Protein AF-A0A8T4N1W1-F1 (afdb_monomer_lite)

Radius of gyration: 14.48 Å; chains: 1; bounding box: 40×18×38 Å

pLDDT: mean 85.09, std 8.79, range [52.41, 96.12]

Foldseek 3Di:
DDDDDDPDDDDPLQVVVVVVQVVVCCVCDDPVRHCDPVNVVVDDGDAPDDPNHGPNVVSVVVLVPDPCSVVVVVVVD

Sequence (77 aa):
MLIGKPKEDYRFTTLLFITTQLNALRWRFSYGRKCYENKAHKVKIFLPMKDNKIDEDYIENLFKNIESWGILEKIIV

Structure (mmCIF, N/CA/C/O backbone):
data_AF-A0A8T4N1W1-F1
#
_entry.id   AF-A0A8T4N1W1-F1
#
loop_
_atom_site.group_PDB
_atom_site.id
_atom_site.type_symbol
_atom_site.label_atom_id
_atom_site.label_alt_id
_atom_site.label_comp_id
_atom_site.label_asym_id
_atom_site.label_entity_id
_atom_site.label_seq_id
_atom_site.pdbx_PDB_ins_code
_atom_site.Cartn_x
_atom_site.Cartn_y
_atom_site.Cartn_z
_atom_site.occupancy
_atom_site.B_iso_or_equiv
_atom_site.auth_seq_id
_atom_site.auth_comp_id
_atom_site.auth_asym_id
_atom_site.auth_atom_id
_atom_site.pdbx_PDB_model_num
ATOM 1 N N . MET A 1 1 ? 13.177 6.604 -4.429 1.00 52.41 1 MET A N 1
ATOM 2 C CA . MET A 1 1 ? 11.832 6.438 -3.841 1.00 52.41 1 MET A CA 1
ATOM 3 C C . MET A 1 1 ? 10.850 7.027 -4.836 1.00 52.41 1 MET A C 1
ATOM 5 O O . MET A 1 1 ? 11.128 8.116 -5.317 1.00 52.41 1 MET A O 1
ATOM 9 N N . LEU A 1 2 ? 9.815 6.286 -5.241 1.00 60.97 2 LEU A N 1
ATOM 10 C CA . LEU A 1 2 ? 8.775 6.826 -6.122 1.00 60.97 2 LEU A CA 1
ATOM 11 C C . LEU A 1 2 ? 7.784 7.575 -5.231 1.00 60.97 2 LEU A C 1
ATOM 13 O O . LEU A 1 2 ? 7.199 6.967 -4.341 1.00 60.97 2 LEU A O 1
ATOM 17 N N . ILE A 1 3 ? 7.666 8.884 -5.431 1.00 63.56 3 ILE A N 1
ATOM 18 C CA . ILE A 1 3 ? 6.735 9.747 -4.703 1.00 63.56 3 ILE A CA 1
ATOM 19 C C . ILE A 1 3 ? 5.803 10.333 -5.757 1.00 63.56 3 ILE A C 1
ATOM 21 O O . ILE A 1 3 ? 6.274 10.916 -6.732 1.00 63.56 3 ILE A O 1
ATOM 25 N N . GLY A 1 4 ? 4.500 10.126 -5.593 1.00 71.06 4 GLY A N 1
ATOM 26 C CA . GLY A 1 4 ? 3.475 10.617 -6.507 1.00 71.06 4 GLY A CA 1
ATOM 27 C C . GLY A 1 4 ? 2.354 11.288 -5.730 1.00 71.06 4 GLY A C 1
ATOM 28 O O . GLY A 1 4 ? 2.045 10.877 -4.613 1.00 71.06 4 GLY A O 1
ATOM 29 N N . LYS A 1 5 ? 1.753 12.323 -6.321 1.00 79.88 5 LYS A N 1
ATOM 30 C CA . LYS A 1 5 ? 0.522 12.917 -5.800 1.00 79.88 5 LYS A CA 1
ATOM 31 C C . LYS A 1 5 ? -0.666 12.113 -6.344 1.00 79.88 5 LYS A C 1
ATOM 33 O O . LYS A 1 5 ? -0.707 11.893 -7.559 1.00 79.88 5 LYS A O 1
ATOM 38 N N . PRO A 1 6 ? -1.598 11.649 -5.495 1.00 85.19 6 PRO A N 1
ATOM 39 C CA . PRO A 1 6 ? -2.785 10.959 -5.977 1.00 85.19 6 PRO A CA 1
ATOM 40 C C . PRO A 1 6 ? -3.643 11.918 -6.815 1.00 85.19 6 PRO A C 1
ATOM 42 O O . PRO A 1 6 ? -3.655 13.128 -6.585 1.00 85.19 6 PRO A O 1
ATOM 45 N N . LYS A 1 7 ? -4.312 11.374 -7.836 1.00 85.88 7 LYS A N 1
ATOM 46 C CA . LYS A 1 7 ? -5.197 12.149 -8.721 1.00 85.88 7 LYS A CA 1
ATOM 47 C C . LYS A 1 7 ? -6.544 12.452 -8.060 1.00 85.88 7 LYS A C 1
ATOM 49 O O . LYS A 1 7 ? -7.142 13.481 -8.348 1.00 85.88 7 LYS A O 1
ATOM 54 N N . GLU A 1 8 ? -6.995 11.541 -7.212 1.00 87.69 8 GLU A N 1
ATOM 55 C CA . GLU A 1 8 ? -8.237 11.616 -6.450 1.00 87.69 8 GLU A CA 1
ATOM 56 C C . GLU A 1 8 ? -7.902 11.619 -4.958 1.00 87.69 8 GLU A C 1
ATOM 58 O O . GLU A 1 8 ? -6.830 11.146 -4.562 1.00 87.69 8 GLU A O 1
ATOM 63 N N . ASP A 1 9 ? -8.811 12.144 -4.142 1.00 90.00 9 ASP A N 1
ATOM 64 C CA . ASP A 1 9 ? -8.669 12.072 -2.695 1.00 90.00 9 ASP A CA 1
ATOM 65 C C . ASP A 1 9 ? -9.017 10.661 -2.224 1.00 90.00 9 ASP A C 1
ATOM 67 O O . ASP A 1 9 ? -10.108 10.152 -2.474 1.00 90.00 9 ASP A O 1
ATOM 71 N N . TYR A 1 10 ? -8.063 10.040 -1.538 1.00 91.56 10 TYR A N 1
ATOM 72 C CA . TYR A 1 10 ? -8.211 8.731 -0.917 1.00 91.56 10 TYR A CA 1
ATOM 73 C C . TYR A 1 10 ? -7.971 8.847 0.578 1.00 91.56 10 TYR A C 1
ATOM 75 O O . TYR A 1 10 ? -7.266 9.747 1.051 1.00 91.56 10 TYR A O 1
ATOM 83 N N . ARG A 1 11 ? -8.490 7.879 1.331 1.00 92.38 11 ARG A N 1
ATOM 84 C CA . ARG A 1 11 ? -8.194 7.779 2.757 1.00 92.38 11 ARG A CA 1
ATOM 85 C C . ARG A 1 11 ? -6.711 7.547 2.986 1.00 92.38 11 ARG A C 1
ATOM 87 O O . ARG A 1 11 ? -6.012 6.925 2.184 1.00 92.38 11 ARG A O 1
ATOM 94 N N . PHE A 1 12 ? -6.232 8.007 4.135 1.00 89.50 12 PHE A N 1
ATOM 95 C CA . PHE A 1 12 ? -4.834 7.843 4.512 1.00 89.50 12 PHE A CA 1
ATOM 96 C C . PHE A 1 12 ? -4.390 6.369 4.486 1.00 89.50 12 PHE A C 1
ATOM 98 O O . PHE A 1 12 ? -3.317 6.063 3.974 1.00 89.50 12 PHE A O 1
ATOM 105 N N . THR A 1 13 ? -5.232 5.447 4.963 1.00 91.69 13 THR A N 1
ATOM 106 C CA . THR A 1 13 ? -4.986 3.993 4.920 1.00 91.69 13 THR A CA 1
ATOM 107 C C . THR A 1 13 ? -4.767 3.488 3.495 1.00 91.69 13 THR A C 1
ATOM 109 O O . THR A 1 13 ? -3.824 2.739 3.242 1.00 91.69 13 THR A O 1
ATOM 112 N N . THR A 1 14 ? -5.575 3.953 2.544 1.00 93.44 14 THR A N 1
ATOM 113 C CA . THR A 1 14 ? -5.449 3.646 1.114 1.00 93.44 14 THR A CA 1
ATOM 114 C C . THR A 1 14 ? -4.132 4.165 0.541 1.00 93.44 14 THR A C 1
ATOM 116 O O . THR A 1 14 ? -3.399 3.423 -0.118 1.00 93.44 14 THR A O 1
ATOM 119 N N . LEU A 1 15 ? -3.771 5.417 0.836 1.00 91.69 15 LEU A N 1
ATOM 120 C CA . LEU A 1 15 ? -2.503 6.007 0.393 1.00 91.69 15 LEU A CA 1
ATOM 121 C C . LEU A 1 15 ? -1.293 5.281 0.994 1.00 91.69 15 LEU A C 1
ATOM 123 O O . LEU A 1 15 ? -0.305 5.025 0.296 1.00 91.69 15 LEU A O 1
ATOM 127 N N . LEU A 1 16 ? -1.381 4.909 2.271 1.00 90.50 16 LEU A N 1
ATOM 128 C CA . LEU A 1 16 ? -0.356 4.142 2.963 1.00 90.50 16 LEU A CA 1
ATOM 129 C C . LEU A 1 16 ? -0.205 2.754 2.331 1.00 90.50 16 LEU A C 1
ATOM 131 O O . LEU A 1 16 ? 0.918 2.344 2.048 1.00 90.50 16 LEU A O 1
ATOM 135 N N . PHE A 1 17 ? -1.310 2.071 2.016 1.00 92.38 17 PHE A N 1
ATOM 136 C CA . PHE A 1 17 ? -1.297 0.792 1.301 1.00 92.38 17 PHE A CA 1
ATOM 137 C C . PHE A 1 17 ? -0.600 0.891 -0.058 1.00 92.38 17 PHE A C 1
ATOM 139 O O . PHE A 1 17 ? 0.300 0.116 -0.372 1.00 92.38 17 PHE A O 1
ATOM 146 N N . ILE A 1 18 ? -0.979 1.873 -0.877 1.00 91.62 18 ILE A N 1
ATOM 147 C CA . ILE A 1 18 ? -0.372 2.076 -2.198 1.00 91.62 18 ILE A CA 1
ATOM 148 C C . ILE A 1 18 ? 1.133 2.333 -2.046 1.00 91.62 18 ILE A C 1
ATOM 150 O O . ILE A 1 18 ? 1.951 1.754 -2.765 1.00 91.62 18 ILE A O 1
ATOM 154 N N . THR A 1 19 ? 1.513 3.157 -1.070 1.00 90.12 19 THR A N 1
ATOM 155 C CA . THR A 1 19 ? 2.914 3.490 -0.798 1.00 90.12 19 THR A CA 1
ATOM 156 C C . THR A 1 19 ? 3.718 2.269 -0.352 1.00 90.12 19 THR A C 1
ATOM 158 O O . THR A 1 19 ? 4.851 2.090 -0.806 1.00 90.12 19 THR A O 1
ATOM 161 N N . THR A 1 20 ? 3.160 1.395 0.492 1.00 89.75 20 THR A N 1
ATOM 162 C CA . THR A 1 20 ? 3.843 0.161 0.915 1.00 89.75 20 THR A CA 1
ATOM 163 C C . THR A 1 20 ? 4.045 -0.794 -0.261 1.00 89.75 20 THR A C 1
ATOM 165 O O . THR A 1 20 ? 5.156 -1.299 -0.435 1.00 89.75 20 THR A O 1
ATOM 168 N N . GLN A 1 21 ? 3.044 -0.959 -1.134 1.00 91.50 21 GLN A N 1
ATOM 169 C CA . GLN A 1 21 ? 3.168 -1.761 -2.359 1.00 91.50 21 GLN A CA 1
ATOM 170 C C . GLN A 1 21 ? 4.246 -1.207 -3.302 1.00 91.50 21 GLN A C 1
ATOM 172 O O . GLN A 1 21 ? 5.100 -1.948 -3.793 1.00 91.50 21 GLN A O 1
ATOM 177 N N . LEU A 1 22 ? 4.273 0.110 -3.525 1.00 88.31 22 LEU A N 1
ATOM 178 C CA . LEU A 1 22 ? 5.303 0.751 -4.351 1.00 88.31 22 LEU A CA 1
ATOM 179 C C . LEU A 1 22 ? 6.703 0.610 -3.739 1.00 88.31 22 LEU A C 1
ATOM 181 O O . LEU A 1 22 ? 7.674 0.354 -4.457 1.00 88.31 22 LEU A O 1
ATOM 185 N N . ASN A 1 23 ? 6.818 0.724 -2.415 1.00 87.62 23 ASN A N 1
ATOM 186 C CA . ASN A 1 23 ? 8.077 0.516 -1.704 1.00 87.62 23 ASN A CA 1
ATOM 187 C C . ASN A 1 23 ? 8.561 -0.935 -1.795 1.00 87.62 23 ASN A C 1
ATOM 189 O O . ASN A 1 23 ? 9.765 -1.156 -1.949 1.00 87.62 23 ASN A O 1
ATOM 193 N N . ALA A 1 24 ? 7.658 -1.916 -1.797 1.00 88.25 24 ALA A N 1
ATOM 194 C CA . ALA A 1 24 ? 8.012 -3.315 -2.029 1.00 88.25 24 ALA A CA 1
ATOM 195 C C . ALA A 1 24 ? 8.629 -3.535 -3.423 1.00 88.25 24 ALA A C 1
ATOM 197 O O . ALA A 1 24 ? 9.450 -4.430 -3.600 1.00 88.25 24 ALA A O 1
ATOM 198 N N . LEU A 1 25 ? 8.319 -2.687 -4.410 1.00 87.12 25 LEU A N 1
ATOM 199 C CA . LEU A 1 25 ? 8.918 -2.736 -5.749 1.00 87.12 25 LEU A CA 1
ATOM 200 C C . LEU A 1 25 ? 10.257 -1.993 -5.860 1.00 87.12 25 LEU A C 1
ATOM 202 O O . LEU A 1 25 ? 10.888 -2.032 -6.921 1.00 87.12 25 LEU A O 1
ATOM 206 N N . ARG A 1 26 ? 10.740 -1.352 -4.786 1.00 83.94 26 ARG A N 1
ATOM 207 C CA . ARG A 1 26 ? 11.977 -0.550 -4.792 1.00 83.94 26 ARG A CA 1
ATOM 208 C C . ARG A 1 26 ? 13.190 -1.335 -5.289 1.00 83.94 26 ARG A C 1
ATOM 210 O O . ARG A 1 26 ? 14.023 -0.762 -5.980 1.00 83.94 26 ARG A O 1
ATOM 217 N N . TRP A 1 27 ? 13.276 -2.638 -5.013 1.00 83.44 27 TRP A N 1
ATOM 218 C CA . TRP A 1 27 ? 14.388 -3.492 -5.460 1.00 83.44 27 TRP A CA 1
ATOM 219 C C . TRP A 1 27 ? 14.548 -3.547 -6.990 1.00 83.44 27 TRP A C 1
ATOM 221 O O . TRP A 1 27 ? 15.638 -3.843 -7.488 1.00 83.44 27 TRP A O 1
ATOM 231 N N . ARG A 1 28 ? 13.486 -3.254 -7.755 1.00 81.56 28 ARG A N 1
ATOM 232 C CA . ARG A 1 28 ? 13.525 -3.195 -9.226 1.00 81.56 28 ARG A CA 1
ATOM 233 C C . ARG A 1 28 ? 14.288 -1.976 -9.742 1.00 81.56 28 ARG A C 1
ATOM 235 O O . ARG A 1 28 ? 14.763 -1.992 -10.877 1.00 81.56 28 ARG A O 1
ATOM 242 N N . PHE A 1 29 ? 14.444 -0.956 -8.902 1.00 82.38 29 PHE A N 1
ATOM 243 C CA . PHE A 1 29 ? 15.095 0.303 -9.225 1.00 82.38 29 PHE A CA 1
ATOM 244 C C . PHE A 1 29 ? 16.375 0.433 -8.398 1.00 82.38 29 PHE A C 1
ATOM 246 O O . PHE A 1 29 ? 16.350 0.783 -7.222 1.00 82.38 29 PHE A O 1
ATOM 253 N N . SER A 1 30 ? 17.513 0.126 -9.017 1.00 76.69 30 SER A N 1
ATOM 254 C CA . SER A 1 30 ? 18.841 0.364 -8.438 1.00 76.69 30 SER A CA 1
ATOM 255 C C . SER A 1 30 ? 19.541 1.514 -9.159 1.00 76.69 30 SER A C 1
ATOM 257 O O . SER A 1 30 ? 19.063 1.984 -10.190 1.00 76.69 30 SER A O 1
ATOM 259 N N . TYR A 1 31 ? 20.693 1.959 -8.650 1.00 72.50 31 TYR A N 1
ATOM 260 C CA . TYR A 1 31 ? 21.470 3.052 -9.249 1.00 72.50 31 TYR A CA 1
ATOM 261 C C . TYR A 1 31 ? 21.752 2.840 -10.754 1.00 72.50 31 TYR A C 1
ATOM 263 O O . TYR A 1 31 ? 21.586 3.763 -11.548 1.00 72.50 31 TYR A O 1
ATOM 271 N N . GLY A 1 32 ? 22.064 1.601 -11.165 1.00 77.69 32 GLY A N 1
ATOM 272 C CA . GLY A 1 32 ? 22.238 1.215 -12.577 1.00 77.69 32 GLY A CA 1
ATOM 273 C C . GLY A 1 32 ? 20.939 0.905 -13.341 1.00 77.69 32 GLY A C 1
ATOM 274 O O . GLY A 1 32 ? 20.952 0.740 -14.555 1.00 77.69 32 GLY A O 1
ATOM 275 N N . ARG A 1 33 ? 19.795 0.834 -12.652 1.00 74.19 33 ARG A N 1
ATOM 276 C CA . ARG A 1 33 ? 18.458 0.586 -13.219 1.00 74.19 33 ARG A CA 1
ATOM 277 C C . ARG A 1 33 ? 17.526 1.737 -12.851 1.00 74.19 33 ARG A C 1
ATOM 279 O O . ARG A 1 33 ? 16.506 1.535 -12.191 1.00 74.19 3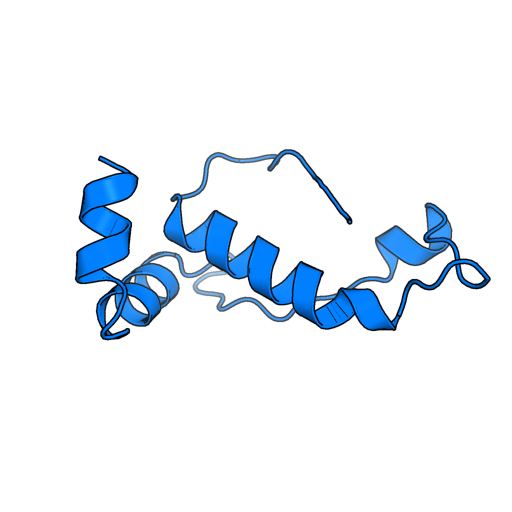3 ARG A O 1
ATOM 286 N N . LYS A 1 34 ? 17.895 2.949 -13.271 1.00 78.12 34 LYS A N 1
ATOM 287 C CA . LYS A 1 34 ? 17.079 4.147 -13.043 1.00 78.12 34 LYS A CA 1
ATOM 288 C C . LYS A 1 34 ? 15.654 3.933 -13.572 1.00 78.12 34 LYS A C 1
ATOM 290 O O . LYS A 1 34 ? 15.446 3.309 -14.620 1.00 78.12 34 LYS A O 1
ATOM 295 N N . CYS A 1 35 ? 14.676 4.417 -12.809 1.00 73.88 35 CYS A N 1
ATOM 296 C CA . CYS A 1 35 ? 13.276 4.413 -13.209 1.00 73.88 35 CYS A CA 1
ATOM 297 C C . CYS A 1 35 ? 13.058 5.562 -14.195 1.00 73.88 35 CYS A C 1
ATOM 299 O O . CYS A 1 35 ? 12.854 6.702 -13.794 1.00 73.88 35 CYS A O 1
ATOM 301 N N . TYR A 1 36 ? 13.190 5.261 -15.481 1.00 79.81 36 TYR A N 1
ATOM 302 C CA . TYR A 1 36 ? 12.797 6.170 -16.550 1.00 79.81 36 TYR A CA 1
ATOM 303 C C . TYR A 1 36 ? 11.276 6.117 -16.736 1.00 79.81 36 TYR A C 1
ATOM 305 O O . TYR A 1 36 ?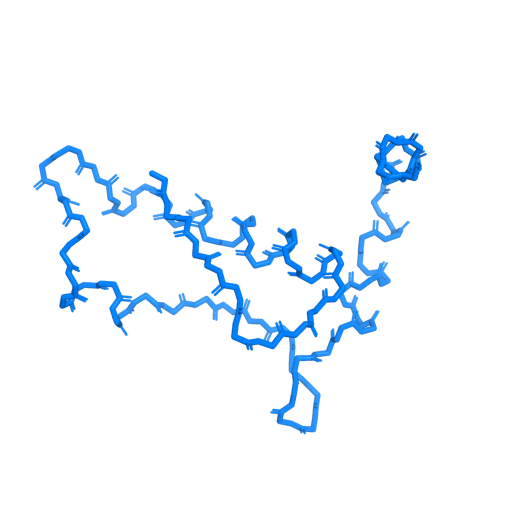 10.640 5.115 -16.399 1.00 79.81 36 TYR A O 1
ATOM 313 N N . GLU A 1 37 ? 10.700 7.169 -17.308 1.00 76.19 37 GLU A N 1
ATOM 314 C CA . GLU A 1 37 ? 9.256 7.311 -17.541 1.00 76.19 37 GLU A CA 1
ATOM 315 C C . GLU A 1 37 ? 8.649 6.086 -18.254 1.00 76.19 37 GLU A C 1
ATOM 317 O O . GLU A 1 37 ? 7.675 5.491 -17.793 1.00 76.19 37 GLU A O 1
ATOM 322 N N . ASN A 1 38 ? 9.327 5.585 -19.290 1.00 79.50 38 ASN A N 1
ATOM 323 C CA . ASN A 1 38 ? 8.931 4.384 -20.033 1.00 79.50 38 ASN A CA 1
ATOM 324 C C . ASN A 1 38 ? 8.867 3.090 -19.191 1.00 79.50 38 ASN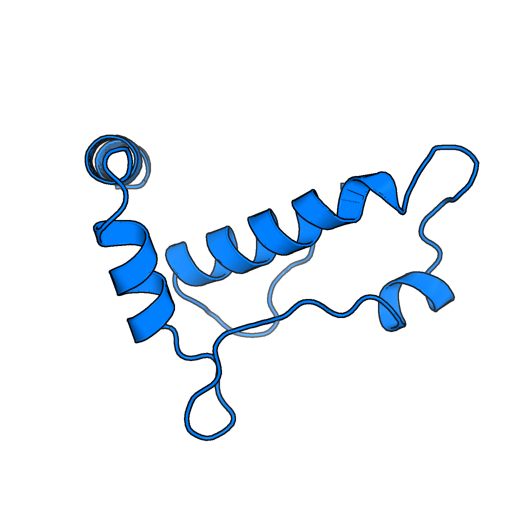 A C 1
ATOM 326 O O . ASN A 1 38 ? 8.187 2.133 -19.573 1.00 79.50 38 ASN A O 1
ATOM 330 N N . LYS A 1 39 ? 9.585 3.028 -18.063 1.00 78.31 39 LYS A N 1
ATOM 331 C CA . LYS A 1 39 ? 9.531 1.922 -17.098 1.00 78.31 39 LYS A CA 1
ATOM 332 C C . LYS A 1 39 ? 8.487 2.182 -16.021 1.00 78.31 39 LYS A C 1
ATOM 334 O O . LYS A 1 39 ? 7.837 1.228 -15.604 1.00 78.31 39 LYS A O 1
ATOM 339 N N . ALA A 1 40 ? 8.301 3.437 -15.612 1.00 78.88 40 ALA A N 1
ATOM 340 C CA . ALA A 1 40 ? 7.304 3.829 -14.620 1.00 78.88 40 ALA A CA 1
ATOM 341 C C . ALA A 1 40 ? 5.884 3.430 -15.060 1.00 78.88 40 ALA A C 1
ATOM 343 O O . ALA A 1 40 ? 5.176 2.789 -14.291 1.00 78.88 40 ALA A O 1
ATOM 344 N N . HIS A 1 41 ? 5.516 3.662 -16.326 1.00 80.50 41 HIS A N 1
ATOM 345 C CA . HIS A 1 41 ? 4.207 3.254 -16.870 1.00 80.50 41 HIS A CA 1
ATOM 346 C C . HIS A 1 41 ? 3.965 1.737 -16.886 1.00 80.50 41 HIS A C 1
ATOM 348 O O . HIS A 1 41 ? 2.829 1.286 -17.007 1.00 80.50 41 HIS A O 1
ATOM 354 N N . LYS A 1 42 ? 5.027 0.930 -16.783 1.00 84.69 42 LYS A N 1
ATOM 355 C CA . LYS A 1 42 ? 4.938 -0.537 -16.752 1.00 84.69 42 LYS A CA 1
ATOM 356 C C . LYS A 1 42 ? 4.851 -1.088 -15.330 1.00 84.69 42 LYS A C 1
ATOM 358 O O . LYS A 1 42 ? 4.671 -2.294 -15.159 1.00 84.69 42 LYS A O 1
ATOM 363 N N . VAL A 1 43 ? 5.006 -0.238 -14.314 1.00 85.88 43 VAL A N 1
ATOM 364 C CA . VAL A 1 43 ? 4.849 -0.631 -12.916 1.00 85.88 43 VAL A CA 1
ATOM 365 C C . VAL A 1 43 ? 3.381 -0.934 -12.665 1.00 85.88 43 VAL A C 1
ATOM 367 O O . VAL A 1 43 ? 2.517 -0.087 -12.856 1.00 85.88 43 VAL A O 1
ATOM 370 N N . LYS A 1 44 ? 3.110 -2.161 -12.228 1.00 87.88 44 LYS A N 1
ATOM 371 C CA . LYS A 1 44 ? 1.787 -2.601 -11.798 1.00 87.88 44 LYS A CA 1
ATOM 372 C C . LYS A 1 44 ? 1.881 -3.044 -10.347 1.00 87.88 44 LYS A C 1
ATOM 374 O O . LYS A 1 44 ? 2.829 -3.743 -9.982 1.00 87.88 44 LYS A O 1
ATOM 379 N N . ILE A 1 45 ? 0.906 -2.628 -9.554 1.00 89.62 45 ILE A N 1
ATOM 380 C CA . ILE A 1 45 ? 0.690 -3.079 -8.180 1.00 89.62 45 ILE A CA 1
ATOM 381 C C . ILE A 1 45 ? -0.676 -3.752 -8.108 1.00 89.62 45 ILE A C 1
ATOM 383 O O . ILE A 1 45 ? -1.568 -3.429 -8.894 1.00 89.62 45 ILE A O 1
ATOM 387 N N . PHE A 1 46 ? -0.829 -4.689 -7.181 1.00 89.44 46 PHE A N 1
ATOM 388 C CA . PHE A 1 46 ? -2.129 -5.269 -6.877 1.00 89.44 46 PHE A CA 1
ATOM 389 C C . PHE A 1 46 ? -2.836 -4.376 -5.862 1.00 89.44 46 PHE A C 1
ATOM 391 O O . PHE A 1 46 ? -2.244 -3.999 -4.851 1.00 89.44 46 PHE A O 1
ATOM 398 N N . LEU A 1 47 ? -4.089 -4.035 -6.149 1.00 91.50 47 LEU A N 1
ATOM 399 C CA . LEU A 1 47 ? -4.958 -3.280 -5.257 1.00 91.50 47 LEU A CA 1
ATOM 400 C C . LEU A 1 47 ? -6.277 -4.040 -5.102 1.00 91.50 47 LEU A C 1
ATOM 402 O O . LEU A 1 47 ? -6.747 -4.620 -6.085 1.00 91.50 47 LEU A O 1
ATOM 406 N N . PRO A 1 48 ? -6.866 -4.064 -3.898 1.00 93.25 48 PRO A N 1
ATOM 407 C CA . PRO A 1 48 ? -8.209 -4.588 -3.713 1.00 93.25 48 PRO A CA 1
ATOM 408 C C . PRO A 1 48 ? -9.203 -3.676 -4.440 1.00 93.25 48 PRO A C 1
ATOM 410 O O . PRO A 1 48 ? -9.178 -2.455 -4.280 1.00 93.25 48 PRO A O 1
ATOM 413 N N . MET A 1 49 ? -10.045 -4.279 -5.275 1.00 94.06 49 MET A N 1
ATOM 414 C CA . MET A 1 49 ? -11.005 -3.578 -6.124 1.00 94.06 49 MET A CA 1
ATOM 415 C C . MET A 1 49 ? -12.409 -4.115 -5.867 1.00 94.06 49 MET A C 1
ATOM 417 O O . MET A 1 49 ? -12.604 -5.329 -5.806 1.00 94.06 49 MET A O 1
ATOM 421 N N . LYS A 1 50 ? -13.383 -3.212 -5.794 1.00 94.38 50 LYS A N 1
ATOM 422 C CA . LYS A 1 50 ? -14.813 -3.497 -5.688 1.00 94.38 50 LYS A CA 1
ATOM 423 C C . LYS A 1 50 ? -15.565 -2.538 -6.605 1.00 94.38 50 LYS A C 1
ATOM 425 O O . LYS A 1 50 ? -15.302 -1.340 -6.597 1.00 94.38 50 LYS A O 1
ATOM 430 N N . ASP A 1 51 ? -16.442 -3.072 -7.453 1.00 92.00 51 ASP A N 1
ATOM 431 C CA . ASP A 1 51 ? -17.242 -2.290 -8.410 1.00 92.00 51 ASP A CA 1
ATOM 432 C C . ASP A 1 51 ? -16.412 -1.316 -9.275 1.00 92.00 51 ASP A C 1
ATOM 434 O O . ASP A 1 51 ? -16.764 -0.152 -9.465 1.00 92.00 51 ASP A O 1
ATOM 438 N N . ASN A 1 52 ? -15.271 -1.789 -9.795 1.00 89.88 52 ASN A N 1
ATOM 439 C CA . ASN A 1 52 ? -14.299 -1.006 -10.578 1.00 89.88 52 ASN A CA 1
ATOM 440 C C . ASN A 1 52 ? -13.667 0.192 -9.846 1.00 89.88 52 ASN A C 1
ATOM 442 O O . ASN A 1 52 ? -13.008 1.018 -10.479 1.00 89.88 52 ASN A O 1
ATOM 446 N N . LYS A 1 53 ? -13.802 0.268 -8.522 1.00 91.38 53 LYS A N 1
ATOM 447 C CA . LYS A 1 53 ? -13.120 1.243 -7.668 1.00 91.38 53 LYS A CA 1
ATOM 448 C C . LYS A 1 53 ? -12.235 0.529 -6.658 1.00 91.38 53 LYS A C 1
ATOM 450 O O . LYS A 1 53 ? -12.376 -0.671 -6.438 1.00 91.38 53 LYS A O 1
ATOM 455 N N . ILE A 1 54 ? -11.298 1.262 -6.070 1.00 92.94 54 ILE A N 1
ATOM 456 C CA . ILE A 1 54 ? -10.484 0.731 -4.978 1.00 92.94 54 ILE A CA 1
ATOM 457 C C . ILE A 1 54 ? -11.418 0.451 -3.800 1.0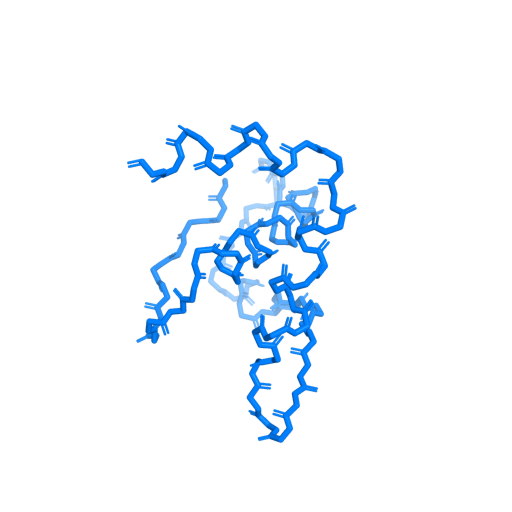0 92.94 54 ILE A C 1
ATOM 459 O O . ILE A 1 54 ? -12.190 1.323 -3.404 1.00 92.94 54 ILE A O 1
ATOM 463 N N . ASP A 1 55 ? -11.355 -0.765 -3.260 1.00 96.12 55 ASP A N 1
ATOM 464 C CA . ASP A 1 55 ? -12.108 -1.131 -2.062 1.00 96.12 55 ASP A CA 1
ATOM 465 C C . ASP A 1 55 ? -11.396 -0.554 -0.841 1.00 96.12 55 ASP A C 1
ATOM 467 O O . ASP A 1 55 ? -10.582 -1.207 -0.180 1.00 96.12 55 ASP A O 1
ATOM 471 N N . GLU A 1 56 ? -11.647 0.727 -0.586 1.00 94.62 56 GLU A N 1
ATOM 472 C CA . GLU A 1 56 ? -11.028 1.397 0.541 1.00 94.62 56 GLU A CA 1
ATOM 473 C C . GLU A 1 56 ? -11.459 0.753 1.862 1.00 94.62 56 GLU A C 1
ATOM 475 O O . GLU A 1 56 ? -10.690 0.818 2.819 1.00 94.62 56 GLU A O 1
ATOM 480 N N . ASP A 1 57 ? -12.684 0.222 1.973 1.00 95.25 57 ASP A N 1
ATOM 481 C CA . ASP A 1 57 ? -13.236 -0.314 3.232 1.00 95.25 57 ASP A CA 1
ATOM 482 C C . ASP A 1 57 ? -12.511 -1.586 3.635 1.00 95.25 57 ASP A C 1
ATOM 484 O O . ASP A 1 57 ? -12.127 -1.762 4.794 1.00 95.25 57 ASP A O 1
ATOM 488 N N . TYR A 1 58 ? -12.234 -2.432 2.646 1.00 95.00 58 TYR A N 1
ATOM 489 C CA . TYR A 1 58 ? -11.359 -3.573 2.825 1.00 95.00 58 TYR A CA 1
ATOM 490 C C . TYR A 1 58 ? -9.966 -3.147 3.303 1.00 95.00 58 TYR A C 1
ATOM 492 O O . TYR A 1 58 ? 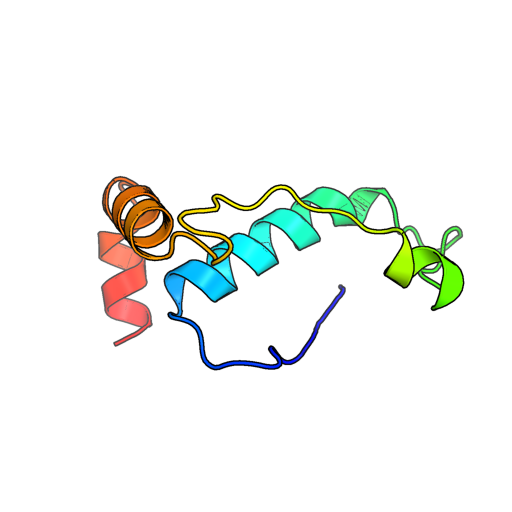-9.445 -3.727 4.257 1.00 95.00 58 TYR A O 1
ATOM 500 N N . ILE A 1 59 ? -9.368 -2.122 2.680 1.00 94.44 59 ILE A N 1
ATOM 501 C CA . ILE A 1 59 ? -8.039 -1.631 3.077 1.00 94.44 59 ILE A CA 1
ATOM 502 C C . ILE A 1 59 ? -8.071 -1.091 4.507 1.00 94.44 59 ILE A C 1
ATOM 504 O O . ILE A 1 59 ? -7.208 -1.430 5.311 1.00 94.44 59 ILE A O 1
ATOM 508 N N . GLU A 1 60 ? -9.051 -0.264 4.856 1.00 93.56 60 GLU A N 1
ATOM 509 C CA . GLU A 1 60 ? -9.144 0.298 6.200 1.00 93.56 60 GLU A CA 1
ATOM 510 C C . GLU A 1 60 ? -9.303 -0.798 7.260 1.00 93.56 60 GLU A C 1
ATOM 512 O O . GLU A 1 60 ? -8.598 -0.780 8.271 1.00 93.56 60 GLU A O 1
ATOM 517 N N . ASN A 1 61 ? -10.165 -1.787 7.012 1.00 93.81 61 ASN A N 1
ATOM 518 C CA . ASN A 1 61 ? -10.325 -2.922 7.912 1.00 93.81 61 ASN A CA 1
ATOM 519 C C . ASN A 1 61 ? -9.030 -3.743 8.019 1.00 93.81 61 ASN A C 1
ATOM 521 O O . ASN A 1 61 ? -8.638 -4.147 9.112 1.00 93.81 61 ASN A O 1
ATOM 525 N N . LEU A 1 62 ? -8.315 -3.948 6.908 1.00 92.31 62 LEU A N 1
ATOM 526 C CA . LEU A 1 62 ? -7.013 -4.615 6.916 1.00 92.31 62 LEU A CA 1
ATOM 527 C C . LEU A 1 62 ? -6.027 -3.904 7.852 1.00 92.31 62 LEU A C 1
ATOM 529 O O . LEU A 1 62 ? -5.379 -4.574 8.649 1.00 92.31 62 LEU A O 1
ATOM 533 N N . PHE A 1 63 ? -5.941 -2.571 7.792 1.00 89.62 63 PHE A N 1
ATOM 534 C CA . PHE A 1 63 ? -5.058 -1.797 8.670 1.00 89.62 63 PHE A CA 1
ATOM 535 C C . PHE A 1 63 ? -5.498 -1.836 10.130 1.00 89.62 63 PHE A C 1
ATOM 537 O O . PHE A 1 63 ? -4.653 -2.044 10.993 1.00 89.62 63 PHE A O 1
ATOM 544 N N . LYS A 1 64 ? -6.798 -1.710 10.416 1.00 87.62 64 LYS A N 1
ATOM 545 C CA . LYS A 1 64 ? -7.326 -1.771 11.791 1.00 87.62 64 LYS A CA 1
ATOM 546 C C . LYS A 1 64 ? -7.040 -3.101 12.491 1.00 87.62 64 LYS A C 1
ATOM 548 O O . LYS A 1 64 ? -6.904 -3.124 13.708 1.00 87.62 64 LYS A O 1
ATOM 553 N N . ASN A 1 65 ? -6.904 -4.188 11.732 1.00 89.12 65 ASN A N 1
ATOM 554 C CA . ASN A 1 65 ? -6.544 -5.503 12.267 1.00 89.12 65 ASN A CA 1
ATOM 555 C C . ASN A 1 65 ? -5.039 -5.668 12.557 1.00 89.12 65 ASN A C 1
ATOM 557 O O . ASN A 1 65 ? -4.633 -6.693 13.103 1.00 89.12 65 ASN A O 1
ATOM 561 N N . ILE A 1 66 ? -4.195 -4.697 12.195 1.00 88.94 66 ILE A N 1
ATOM 562 C CA . ILE A 1 66 ? -2.765 -4.724 12.511 1.00 88.94 66 ILE A CA 1
ATOM 563 C C . ILE A 1 66 ? -2.573 -4.231 13.947 1.00 88.94 66 ILE A C 1
ATOM 565 O O . ILE A 1 66 ? -2.985 -3.128 14.293 1.00 88.94 66 ILE A O 1
ATOM 569 N N . GLU A 1 67 ? -1.874 -5.010 14.772 1.00 83.19 67 GLU A N 1
ATOM 570 C CA . GLU A 1 67 ? -1.628 -4.699 16.190 1.00 83.19 67 GLU A CA 1
ATOM 571 C C . GLU A 1 67 ? -0.994 -3.310 16.408 1.00 83.19 67 GLU A C 1
ATOM 573 O O . GLU A 1 67 ? -1.357 -2.577 17.327 1.00 83.19 67 GLU A O 1
ATOM 578 N N . SER A 1 68 ? -0.090 -2.896 15.517 1.00 84.75 68 SER A N 1
ATOM 579 C CA . SER A 1 68 ? 0.579 -1.591 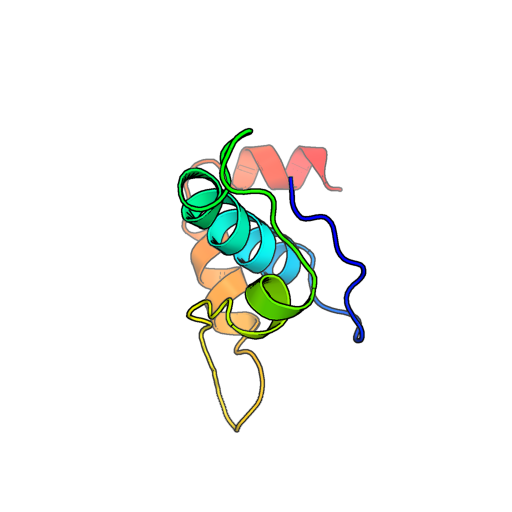15.579 1.00 84.75 68 SER A CA 1
ATOM 580 C C . SER A 1 68 ? -0.291 -0.410 15.136 1.00 84.75 68 SER A C 1
ATOM 582 O O . SER A 1 68 ? 0.100 0.742 15.345 1.00 84.75 68 SER A O 1
ATOM 584 N N . TRP A 1 69 ? -1.471 -0.655 14.557 1.00 85.62 69 TRP A N 1
ATOM 585 C CA . TRP A 1 69 ? -2.344 0.408 14.060 1.00 85.62 69 TRP A CA 1
ATOM 586 C C . TRP A 1 69 ? -2.812 1.344 15.172 1.00 85.62 69 TRP A C 1
ATOM 588 O O . TRP A 1 69 ? -2.792 2.556 14.985 1.00 85.62 69 TRP A O 1
ATOM 598 N N . GLY A 1 70 ? -3.111 0.816 16.362 1.00 82.88 70 GLY A N 1
ATOM 599 C CA . GLY A 1 70 ? -3.525 1.637 17.505 1.00 82.88 70 GLY A CA 1
ATOM 600 C C . GLY A 1 70 ? -2.448 2.611 18.010 1.00 82.88 70 GLY A C 1
ATOM 601 O O . GLY A 1 70 ? -2.767 3.582 18.694 1.00 82.88 70 GLY A O 1
ATOM 602 N N . ILE A 1 71 ? -1.171 2.377 17.683 1.00 86.12 71 ILE A N 1
ATOM 603 C CA . ILE A 1 71 ? -0.079 3.329 17.946 1.00 86.12 71 ILE A CA 1
ATOM 604 C C . ILE A 1 71 ? -0.014 4.364 16.821 1.00 86.12 71 ILE A C 1
ATOM 606 O O . ILE A 1 71 ? 0.120 5.554 17.091 1.00 86.12 71 ILE A O 1
ATOM 610 N N . LEU A 1 72 ? -0.121 3.915 15.568 1.00 83.00 72 LEU A N 1
ATOM 611 C CA . LEU A 1 72 ? -0.059 4.782 14.390 1.00 83.00 72 LEU A CA 1
ATOM 612 C C . LEU A 1 72 ? -1.215 5.783 14.349 1.00 83.00 72 LEU A C 1
ATOM 614 O O . LEU A 1 72 ? -0.983 6.955 14.072 1.00 83.00 72 LEU A O 1
ATOM 618 N N . GLU A 1 73 ? -2.432 5.352 14.675 1.00 81.88 73 GLU A N 1
ATOM 619 C CA . GLU A 1 73 ? -3.622 6.206 14.708 1.00 81.88 73 GLU A CA 1
ATOM 620 C C . GLU A 1 73 ? -3.427 7.419 15.629 1.00 81.88 73 GLU A C 1
ATOM 622 O O . GLU A 1 73 ? -3.768 8.535 15.255 1.00 81.88 73 GLU A O 1
ATOM 627 N N . LYS A 1 74 ? -2.760 7.234 16.775 1.00 82.81 74 LYS A N 1
ATOM 628 C CA . LYS A 1 74 ? -2.455 8.312 17.734 1.00 82.81 74 LYS A CA 1
ATOM 629 C C . LYS A 1 74 ? -1.412 9.320 17.247 1.00 82.81 74 LYS A C 1
ATOM 631 O O . LYS A 1 74 ? -1.251 10.356 17.874 1.00 82.81 74 LYS A O 1
ATOM 636 N N . ILE A 1 75 ? -0.642 8.977 16.216 1.00 82.69 75 ILE A N 1
ATOM 637 C CA . ILE A 1 75 ? 0.393 9.844 15.631 1.00 82.69 75 ILE A CA 1
ATOM 638 C C . ILE A 1 75 ? -0.173 10.622 14.434 1.00 82.69 75 ILE A C 1
ATOM 640 O O . ILE A 1 75 ? 0.353 11.672 14.073 1.00 82.69 75 ILE A O 1
ATOM 644 N N . ILE A 1 76 ? -1.209 10.080 13.790 1.00 73.25 76 ILE A N 1
ATOM 645 C CA . ILE A 1 76 ? -1.808 10.629 12.568 1.00 73.25 76 ILE A CA 1
ATOM 646 C C . ILE A 1 76 ? -2.927 11.638 12.885 1.00 73.25 76 ILE A C 1
ATOM 648 O O . ILE A 1 76 ? -3.163 12.531 12.070 1.00 73.25 76 ILE A O 1
ATOM 652 N N . VAL A 1 77 ? -3.600 11.489 14.034 1.00 57.06 77 VAL A N 1
ATOM 653 C CA . VAL A 1 77 ? -4.623 12.412 14.571 1.00 57.06 77 VAL A CA 1
ATOM 654 C C . VAL A 1 77 ? -3.973 13.483 15.438 1.00 57.06 77 VAL A C 1
ATOM 656 O O . VAL A 1 77 ? -4.332 14.667 15.255 1.00 57.06 77 VAL A O 1
#

Secondary structure (DSSP, 8-state):
------SS---HHHHHHHHHHHHHTGGG--TTS---HHHHTT------EETTEE-HHHHHHHHHTSTTHHHHHHHH-